Protein AF-A0AAD6G8A9-F1 (afdb_monomer_lite)

Radius of gyration: 21.46 Å; chains: 1; bounding box: 40×27×54 Å

Secondary structure (DSSP, 8-state):
-PPPSS--HHHHGGG--HHHHHHHHHHHHHHHHHHHTS----SSS-B-TTSSB---TTSTTS-----SSHHHHHHHHS-TT--HHHHHHHHHHHT---

Organism: NCBI:txid3151616

pLDDT: mean 83.16, std 9.4, range [52.38, 98.0]

Sequence (98 aa):
MSAVPGRTLESVFHRLSYSEREQLLKDLKSVLSQLRCIPNQTPYVFGNSHGGPLNDHRFLSGLYGPFHLIFDFNAFLIHPYVRNETKDKISAVHSRSY

Structure (mmCIF, N/CA/C/O backbone):
data_AF-A0AAD6G8A9-F1
#
_entry.id   AF-A0AAD6G8A9-F1
#
loop_
_atom_site.group_PDB
_atom_site.id
_atom_site.type_symbol
_atom_site.label_atom_id
_atom_site.label_alt_id
_atom_site.label_comp_id
_atom_site.label_asym_id
_atom_site.label_entity_id
_atom_site.label_seq_id
_atom_site.pdbx_PDB_ins_code
_atom_site.Cartn_x
_atom_site.Cartn_y
_atom_site.Cartn_z
_atom_site.occupancy
_atom_site.B_iso_or_equiv
_atom_site.auth_seq_id
_atom_site.auth_comp_id
_atom_site.auth_asym_id
_atom_site.auth_atom_id
_atom_site.pdbx_PDB_model_num
ATOM 1 N N . MET A 1 1 ? -11.893 -10.288 -14.320 1.00 52.38 1 MET A N 1
ATOM 2 C CA . MET A 1 1 ? -10.650 -9.859 -14.995 1.00 52.38 1 MET A CA 1
ATOM 3 C C . MET A 1 1 ? -10.254 -10.940 -15.981 1.00 52.38 1 MET A C 1
ATOM 5 O O . MET A 1 1 ? -10.067 -12.073 -15.564 1.00 52.38 1 MET A O 1
ATOM 9 N N . SER A 1 2 ? -10.201 -10.624 -17.271 1.00 74.50 2 SER A N 1
ATOM 10 C CA . SER A 1 2 ? -9.623 -11.512 -18.284 1.00 74.50 2 SER A CA 1
ATOM 11 C C . SER A 1 2 ? -8.100 -11.416 -18.231 1.00 74.50 2 SER A C 1
ATOM 13 O O . SER A 1 2 ? -7.562 -10.328 -18.022 1.00 74.50 2 SER A O 1
ATOM 15 N N . ALA A 1 3 ? -7.403 -12.539 -18.405 1.00 75.81 3 ALA A N 1
ATOM 16 C CA . ALA A 1 3 ? -5.948 -12.530 -18.494 1.00 75.81 3 ALA A CA 1
ATOM 17 C C . ALA A 1 3 ? -5.506 -11.667 -19.685 1.00 75.81 3 ALA A C 1
ATOM 19 O O . ALA A 1 3 ? -6.058 -11.784 -20.780 1.00 75.81 3 ALA A O 1
ATOM 20 N N . VAL A 1 4 ? -4.521 -10.796 -19.466 1.00 80.38 4 VAL A N 1
ATOM 21 C CA . VAL A 1 4 ? -3.905 -10.038 -20.557 1.00 80.38 4 VAL A CA 1
ATOM 22 C C . VAL A 1 4 ? -3.093 -11.027 -21.402 1.00 80.38 4 VAL A C 1
ATOM 24 O O . VAL A 1 4 ? -2.266 -11.748 -20.836 1.00 80.38 4 VAL A O 1
ATOM 27 N N . PRO A 1 5 ? -3.320 -11.113 -22.725 1.00 86.25 5 PRO A N 1
ATOM 28 C CA . PRO A 1 5 ? -2.553 -12.009 -23.579 1.00 86.25 5 PRO A CA 1
ATOM 29 C C . PRO A 1 5 ? -1.071 -11.614 -23.566 1.00 86.25 5 PRO A C 1
ATOM 31 O O . PRO A 1 5 ? -0.731 -10.440 -23.689 1.00 86.25 5 PRO A O 1
ATOM 34 N N . GLY A 1 6 ? -0.183 -12.596 -23.416 1.00 87.94 6 GLY A N 1
ATOM 35 C CA . GLY A 1 6 ? 1.260 -12.368 -23.366 1.00 87.94 6 GLY A CA 1
ATOM 36 C C . GLY A 1 6 ? 1.991 -13.375 -22.484 1.00 87.94 6 GLY A C 1
ATOM 37 O O . GLY A 1 6 ? 1.400 -14.319 -21.960 1.00 87.94 6 GLY A O 1
ATOM 38 N N . ARG A 1 7 ? 3.303 -13.175 -22.330 1.00 89.25 7 ARG A N 1
ATOM 39 C CA . ARG A 1 7 ? 4.127 -13.898 -21.352 1.00 89.25 7 ARG A CA 1
ATOM 40 C C . ARG A 1 7 ? 4.395 -12.990 -20.160 1.00 89.25 7 ARG A C 1
ATOM 42 O O . ARG A 1 7 ? 4.599 -11.792 -20.336 1.00 89.25 7 ARG A O 1
ATOM 49 N N . THR A 1 8 ? 4.412 -13.556 -18.957 1.00 90.81 8 THR A N 1
ATOM 50 C CA . THR A 1 8 ? 4.756 -12.798 -17.750 1.00 90.81 8 THR A CA 1
ATOM 51 C C . THR A 1 8 ? 6.183 -12.281 -17.855 1.00 90.81 8 THR A C 1
ATOM 53 O O . THR A 1 8 ? 7.070 -12.999 -18.326 1.00 90.81 8 THR A O 1
ATOM 56 N N . LEU A 1 9 ? 6.414 -11.049 -17.395 1.00 91.12 9 LEU A N 1
ATOM 57 C CA . LEU A 1 9 ? 7.728 -10.410 -17.456 1.00 91.12 9 LEU A CA 1
ATOM 58 C C . LEU A 1 9 ? 8.814 -11.280 -16.808 1.00 91.12 9 LEU A C 1
ATOM 60 O O . LEU A 1 9 ? 9.884 -11.433 -17.383 1.00 91.12 9 LEU A O 1
ATOM 64 N N . GLU A 1 10 ? 8.509 -11.919 -15.677 1.00 92.31 10 GLU A N 1
ATOM 65 C CA . GLU A 1 10 ? 9.392 -12.872 -14.990 1.00 92.31 10 GLU A CA 1
ATOM 66 C C . GLU A 1 10 ? 9.949 -13.952 -15.937 1.00 92.31 10 GLU A C 1
ATOM 68 O O . GLU A 1 10 ? 11.151 -14.215 -15.956 1.00 92.31 10 GLU A O 1
ATOM 73 N N . SER A 1 11 ? 9.098 -14.524 -16.795 1.00 93.88 11 SER A N 1
ATOM 74 C CA . SER A 1 11 ? 9.483 -15.607 -17.708 1.00 93.88 11 SER A CA 1
ATOM 75 C C . SER A 1 11 ? 10.346 -15.158 -18.894 1.00 93.88 11 SER A C 1
ATOM 77 O O . SER A 1 11 ? 10.987 -15.992 -19.535 1.00 93.88 11 SER A O 1
ATOM 79 N N . VAL A 1 12 ? 10.370 -13.859 -19.213 1.00 94.06 12 VAL A N 1
ATOM 80 C CA . VAL A 1 12 ? 11.047 -13.321 -20.407 1.00 94.06 12 VAL A CA 1
ATOM 81 C C . VAL A 1 12 ? 12.100 -12.260 -20.101 1.00 94.06 12 VAL A C 1
ATOM 83 O O . VAL A 1 12 ? 12.853 -11.901 -20.999 1.00 94.06 12 VAL A O 1
ATOM 86 N N . PHE A 1 13 ? 12.226 -11.799 -18.855 1.00 94.19 13 PHE A N 1
ATOM 87 C CA . PHE A 1 13 ? 13.142 -10.717 -18.478 1.00 94.19 13 PHE A CA 1
ATOM 88 C C . PHE A 1 13 ? 14.601 -11.008 -18.862 1.00 94.19 13 PHE A C 1
ATOM 90 O O . PHE A 1 13 ? 15.317 -10.139 -19.363 1.00 94.19 13 PHE A O 1
ATOM 97 N N . HIS A 1 14 ? 15.032 -12.263 -18.701 1.00 94.38 14 HIS A N 1
ATOM 98 C CA . HIS A 1 14 ? 16.375 -12.713 -19.077 1.00 94.38 14 HIS A CA 1
ATOM 99 C C . HIS A 1 14 ? 16.652 -12.630 -20.588 1.00 94.38 14 HIS A C 1
ATOM 101 O O . HIS A 1 14 ? 17.813 -12.613 -20.981 1.00 94.38 14 HIS A O 1
ATOM 107 N N . ARG A 1 15 ? 15.609 -12.566 -21.425 1.00 95.75 15 ARG A N 1
ATOM 108 C CA . ARG A 1 15 ? 15.703 -12.495 -22.893 1.00 95.75 15 ARG A CA 1
ATOM 109 C C . ARG A 1 15 ? 15.733 -11.067 -23.424 1.00 95.75 15 ARG A C 1
ATOM 111 O O . ARG A 1 15 ? 16.053 -10.882 -24.590 1.00 95.75 15 ARG A O 1
ATOM 118 N N . LEU A 1 16 ? 15.383 -10.085 -22.592 1.00 96.00 16 LEU A N 1
ATOM 119 C CA . LEU A 1 16 ? 15.373 -8.681 -22.985 1.00 96.00 16 LEU A CA 1
ATOM 120 C C . LEU A 1 16 ? 16.802 -8.169 -23.143 1.00 96.00 16 LEU A C 1
ATOM 122 O O . LEU A 1 16 ? 17.627 -8.319 -22.232 1.00 96.00 16 LEU A O 1
ATOM 126 N N . SER A 1 17 ? 17.053 -7.509 -24.266 1.00 97.44 17 SER A N 1
ATOM 127 C CA . SER A 1 17 ? 18.244 -6.700 -24.496 1.00 97.44 17 SER A CA 1
ATOM 128 C C . SER A 1 17 ? 18.296 -5.498 -23.545 1.00 97.44 17 SER A C 1
ATOM 130 O O . SER A 1 17 ? 17.313 -5.133 -22.894 1.00 97.44 17 SER A O 1
ATOM 132 N N . TYR A 1 18 ? 19.458 -4.850 -23.457 1.00 97.31 18 TYR A N 1
ATOM 133 C CA . TYR A 1 18 ? 19.623 -3.668 -22.607 1.00 97.31 18 TYR A CA 1
ATOM 134 C C . TYR A 1 18 ? 18.705 -2.509 -23.014 1.00 97.31 18 TYR A C 1
ATOM 136 O O . TYR A 1 18 ? 18.100 -1.893 -22.140 1.00 97.31 18 TYR A O 1
ATOM 144 N N . SER A 1 19 ? 18.535 -2.255 -24.315 1.00 97.94 19 SER A N 1
ATOM 145 C CA . SER A 1 19 ? 17.630 -1.210 -24.810 1.00 97.94 19 SER A CA 1
ATOM 146 C C . SER A 1 19 ? 16.168 -1.507 -24.469 1.00 97.94 19 SER A C 1
ATOM 148 O O . SER A 1 19 ? 15.442 -0.615 -24.034 1.00 97.94 19 SER A O 1
ATOM 150 N N . GLU A 1 20 ? 15.736 -2.765 -24.583 1.00 96.50 20 GLU A N 1
ATOM 151 C CA . GLU A 1 20 ? 14.387 -3.179 -24.178 1.00 96.50 20 GLU A CA 1
ATOM 152 C C . GLU A 1 20 ? 14.174 -3.035 -22.667 1.00 96.50 20 GLU A C 1
ATOM 154 O O . GLU A 1 20 ? 13.106 -2.609 -22.233 1.00 96.50 20 GLU A O 1
ATOM 159 N N . ARG A 1 21 ? 15.190 -3.331 -21.845 1.00 96.81 21 ARG A N 1
ATOM 160 C CA . ARG A 1 21 ? 15.123 -3.112 -20.390 1.00 96.81 21 ARG A CA 1
ATOM 161 C C . ARG A 1 21 ? 15.044 -1.630 -20.031 1.00 96.81 21 ARG A C 1
ATOM 163 O O . ARG A 1 21 ? 14.311 -1.274 -19.109 1.00 96.81 21 ARG A O 1
ATOM 170 N N . GLU A 1 22 ? 15.764 -0.765 -20.742 1.00 97.81 22 GLU A N 1
ATOM 171 C CA . GLU A 1 22 ? 15.634 0.684 -20.563 1.00 97.81 22 GLU A CA 1
ATOM 172 C C . GLU A 1 22 ? 14.231 1.174 -20.921 1.00 97.81 22 GLU A C 1
ATOM 174 O O . GLU A 1 22 ? 13.660 1.976 -20.178 1.00 97.81 22 GLU A O 1
ATOM 179 N N . GLN A 1 23 ? 13.660 0.685 -22.026 1.00 97.50 23 GLN A N 1
ATOM 180 C CA . GLN A 1 23 ? 12.297 1.034 -22.416 1.00 97.50 23 GLN A CA 1
ATOM 181 C C . GLN A 1 23 ? 11.281 0.547 -21.378 1.00 97.50 23 GLN A C 1
ATOM 183 O O . GLN A 1 23 ? 10.481 1.343 -20.896 1.00 97.50 23 GLN A O 1
ATOM 188 N N . LEU A 1 24 ? 11.397 -0.705 -20.929 1.00 95.50 24 LEU A N 1
ATOM 189 C CA . LEU A 1 24 ? 10.584 -1.256 -19.846 1.00 95.50 24 LEU A CA 1
ATOM 190 C C . LEU A 1 24 ? 10.642 -0.383 -18.584 1.00 95.50 24 LEU A C 1
ATOM 192 O O . LEU A 1 24 ? 9.620 -0.122 -17.953 1.00 95.50 24 LEU A O 1
ATOM 196 N N . LEU A 1 25 ? 11.829 0.095 -18.206 1.00 96.12 25 LEU A N 1
ATOM 197 C CA . LEU A 1 25 ? 11.992 0.965 -17.043 1.00 96.12 25 LEU A CA 1
ATOM 198 C C . LEU A 1 25 ? 11.311 2.329 -17.239 1.00 96.12 25 LEU A C 1
ATOM 200 O O . LEU A 1 25 ? 10.732 2.861 -16.288 1.00 96.12 25 LEU A O 1
ATOM 204 N N . LYS A 1 26 ? 11.351 2.899 -18.450 1.00 98.00 26 LYS A N 1
ATOM 205 C CA . LYS A 1 26 ? 10.609 4.126 -18.791 1.00 98.00 26 LYS A CA 1
ATOM 206 C C . LYS A 1 26 ? 9.099 3.898 -18.711 1.00 98.00 26 LYS A C 1
ATOM 208 O O . LYS A 1 26 ? 8.399 4.714 -18.109 1.00 98.00 26 LYS A O 1
ATOM 213 N N . ASP A 1 27 ? 8.617 2.776 -19.231 1.00 96.38 27 ASP A N 1
ATOM 214 C CA . ASP A 1 27 ? 7.196 2.428 -19.230 1.00 96.38 27 ASP A CA 1
ATOM 215 C C . ASP A 1 27 ? 6.681 2.220 -17.799 1.00 96.38 27 ASP A C 1
ATOM 217 O O . ASP A 1 27 ? 5.672 2.808 -17.407 1.00 96.38 27 ASP A O 1
ATOM 221 N N . LEU A 1 28 ? 7.422 1.482 -16.963 1.00 95.25 28 LEU A N 1
ATOM 222 C CA . LEU A 1 28 ? 7.091 1.298 -15.545 1.00 95.25 28 LEU A CA 1
ATOM 223 C C . LEU A 1 28 ? 7.063 2.625 -14.783 1.00 95.25 28 LEU A C 1
ATOM 225 O O . LEU A 1 28 ? 6.155 2.859 -13.985 1.00 95.25 28 LEU A O 1
ATOM 229 N N . LYS A 1 29 ? 8.028 3.518 -15.038 1.00 96.88 29 LYS A N 1
ATOM 230 C CA . LYS A 1 29 ? 8.018 4.870 -14.461 1.00 96.88 29 LYS A CA 1
ATOM 231 C C . LYS A 1 29 ? 6.768 5.645 -14.873 1.00 96.88 29 LYS A C 1
ATOM 233 O O . LYS A 1 29 ? 6.169 6.292 -14.020 1.00 96.88 29 LYS A O 1
ATOM 238 N N . SER A 1 30 ? 6.364 5.566 -16.140 1.00 97.25 30 SER A N 1
ATOM 239 C CA . SER A 1 30 ? 5.148 6.217 -16.640 1.00 97.25 30 SER A CA 1
ATOM 240 C C . SER A 1 30 ? 3.896 5.701 -15.926 1.00 97.25 30 SER A C 1
ATOM 242 O O . SER A 1 30 ? 3.122 6.495 -15.393 1.00 97.25 30 SER A O 1
ATOM 244 N N . VAL A 1 31 ? 3.743 4.377 -15.820 1.00 93.25 31 VAL A N 1
ATOM 245 C CA . VAL A 1 31 ? 2.615 3.749 -15.113 1.00 93.25 31 VAL A CA 1
ATOM 246 C C . VAL A 1 31 ? 2.582 4.165 -13.642 1.00 93.25 31 VAL A C 1
ATOM 248 O O . VAL A 1 31 ? 1.535 4.565 -13.140 1.00 93.25 31 VAL A O 1
ATOM 251 N N . LEU A 1 32 ? 3.721 4.135 -12.945 1.00 91.56 32 LEU A N 1
ATOM 252 C CA . LEU A 1 32 ? 3.795 4.563 -11.546 1.00 91.56 32 LEU A CA 1
ATOM 253 C C . LEU A 1 32 ? 3.439 6.042 -11.370 1.00 91.56 32 LEU A C 1
ATOM 255 O O . LEU A 1 32 ? 2.765 6.391 -10.403 1.00 91.56 32 LEU A O 1
ATOM 259 N N . SER A 1 33 ? 3.865 6.909 -12.291 1.00 94.38 33 SER A N 1
ATOM 260 C CA . SER A 1 33 ? 3.480 8.322 -12.279 1.00 94.38 33 SER A CA 1
ATOM 261 C C . SER A 1 33 ? 1.970 8.492 -12.436 1.00 94.38 33 SER A C 1
ATOM 263 O O . SER A 1 33 ? 1.376 9.243 -11.670 1.00 94.38 33 SER 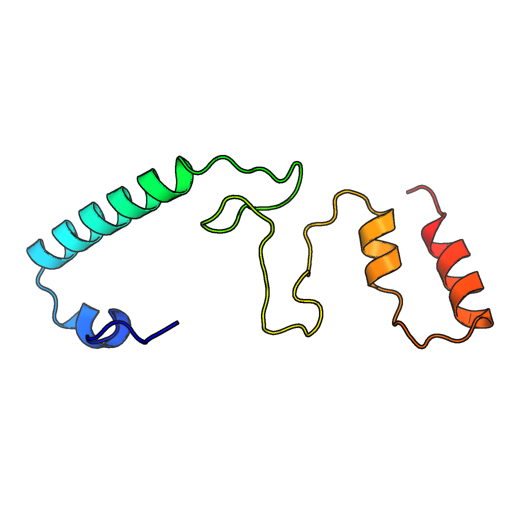A O 1
ATOM 265 N N . GLN A 1 34 ? 1.334 7.748 -13.349 1.00 92.00 34 GLN A N 1
ATOM 266 C CA . GLN A 1 34 ? -0.124 7.767 -13.516 1.00 92.00 34 GLN A CA 1
ATOM 267 C C . GLN A 1 34 ? -0.850 7.275 -12.257 1.00 92.00 34 GLN A C 1
ATOM 269 O O . GLN A 1 34 ? -1.790 7.922 -11.802 1.00 92.00 34 GLN A O 1
ATOM 274 N N . LEU A 1 35 ? -0.385 6.177 -11.649 1.00 87.38 35 LEU A N 1
ATOM 275 C CA . LEU A 1 35 ? -0.971 5.643 -10.415 1.00 87.38 35 LEU A CA 1
ATOM 276 C C . LEU A 1 35 ? -0.883 6.639 -9.252 1.00 87.38 35 LEU A C 1
ATOM 278 O O . LEU A 1 35 ? -1.821 6.754 -8.471 1.00 87.38 35 LEU A O 1
ATOM 282 N N . ARG A 1 36 ? 0.216 7.394 -9.147 1.00 86.75 36 ARG A N 1
ATOM 283 C CA . ARG A 1 36 ? 0.390 8.427 -8.112 1.00 86.75 36 ARG A CA 1
ATOM 284 C C . ARG A 1 36 ? -0.519 9.642 -8.299 1.00 86.75 36 ARG A C 1
ATOM 286 O O . ARG A 1 36 ? -0.743 10.362 -7.333 1.00 86.75 36 ARG A O 1
ATOM 293 N N . CYS A 1 37 ? -1.029 9.879 -9.506 1.00 90.56 37 CYS A N 1
ATOM 294 C CA . CYS A 1 37 ? -1.999 10.942 -9.763 1.00 90.56 37 CYS A CA 1
ATOM 295 C C . CYS A 1 37 ? -3.417 10.582 -9.301 1.00 90.56 37 CYS A C 1
ATOM 297 O O . CYS A 1 37 ? -4.274 11.463 -9.263 1.00 90.56 37 CYS A O 1
ATOM 299 N N . ILE A 1 38 ? -3.686 9.316 -8.969 1.00 88.31 38 ILE A N 1
ATOM 300 C CA . ILE A 1 38 ? -5.000 8.892 -8.490 1.00 88.31 38 ILE A CA 1
ATOM 301 C C . ILE A 1 38 ? -5.201 9.471 -7.084 1.00 88.31 38 ILE A C 1
ATOM 303 O O . ILE A 1 38 ? -4.423 9.150 -6.180 1.00 88.31 38 ILE A O 1
ATOM 307 N N . PRO A 1 39 ? -6.221 10.321 -6.870 1.00 85.25 39 PRO A N 1
ATOM 308 C CA . PRO A 1 39 ? -6.475 10.883 -5.557 1.00 85.25 39 PRO A CA 1
ATOM 309 C C . PRO A 1 39 ? -6.867 9.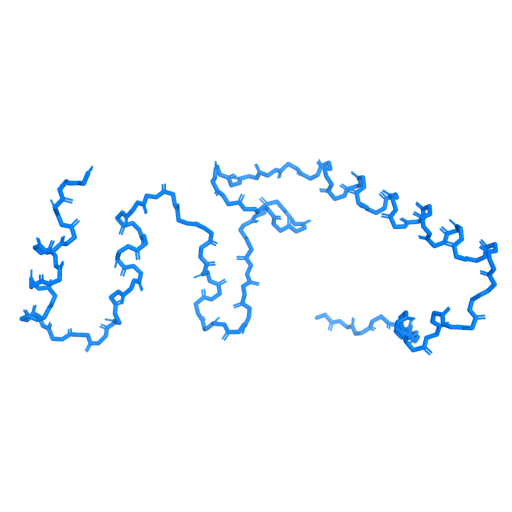762 -4.599 1.00 85.25 39 PRO A C 1
ATOM 311 O O . PRO A 1 39 ? -7.788 8.986 -4.863 1.00 85.25 39 PRO A O 1
ATOM 314 N N . ASN A 1 40 ? -6.168 9.688 -3.472 1.00 83.19 40 ASN A N 1
ATOM 315 C CA . ASN A 1 40 ? -6.548 8.779 -2.409 1.00 83.19 40 ASN A CA 1
ATOM 316 C C . ASN A 1 40 ? -7.785 9.342 -1.702 1.00 83.19 40 ASN A C 1
ATOM 318 O O . ASN A 1 40 ? -7.702 10.361 -1.020 1.00 83.19 40 ASN A O 1
ATOM 322 N N . GLN A 1 41 ? -8.933 8.690 -1.884 1.00 81.38 41 GLN A N 1
ATOM 323 C CA . GLN A 1 41 ? -10.188 9.080 -1.235 1.00 81.38 41 GLN A CA 1
ATOM 324 C C . GLN A 1 41 ? -10.289 8.535 0.190 1.00 81.38 41 GLN A C 1
ATOM 326 O O . GLN A 1 41 ? -11.249 8.819 0.904 1.00 81.38 41 GLN A O 1
ATOM 331 N N . THR A 1 42 ? -9.308 7.741 0.613 1.00 74.00 42 THR A N 1
ATOM 332 C CA . THR A 1 42 ? -9.267 7.192 1.957 1.00 74.00 42 THR A CA 1
ATOM 333 C C . THR A 1 42 ? -8.356 8.036 2.858 1.00 74.00 42 THR A C 1
ATOM 335 O O . THR A 1 42 ? -7.226 8.341 2.477 1.00 74.00 42 THR A O 1
ATOM 338 N N . PRO A 1 43 ? -8.817 8.437 4.057 1.00 76.88 43 PRO A N 1
ATOM 339 C CA . PRO A 1 43 ? -8.065 9.367 4.902 1.00 76.88 43 PRO A CA 1
ATOM 340 C C . PRO A 1 43 ? -6.858 8.738 5.613 1.00 76.88 43 PRO A C 1
ATOM 342 O O . PRO A 1 43 ? -5.992 9.463 6.092 1.00 76.88 43 PRO A O 1
ATOM 345 N N . TYR A 1 44 ? -6.795 7.406 5.708 1.00 77.94 44 TYR A N 1
ATOM 346 C CA . TYR A 1 44 ? -5.773 6.696 6.490 1.00 77.94 44 TYR A CA 1
ATOM 347 C C . TYR A 1 44 ? -5.302 5.369 5.879 1.00 77.94 44 TYR A C 1
ATOM 349 O O . TYR A 1 44 ? -4.437 4.720 6.466 1.00 77.94 44 TYR A O 1
ATOM 357 N N . VAL A 1 45 ? -5.844 4.943 4.728 1.00 77.00 45 VAL A N 1
ATOM 358 C CA . VAL A 1 45 ? -5.385 3.725 4.040 1.00 77.00 45 VAL A CA 1
ATOM 359 C C . VAL A 1 45 ? -4.706 4.046 2.721 1.00 77.00 45 VAL A C 1
ATOM 361 O O . VAL A 1 45 ? -4.756 5.169 2.230 1.00 77.00 45 VAL A O 1
ATOM 364 N N . PHE A 1 46 ? -4.013 3.064 2.152 1.00 75.19 46 PHE A N 1
ATOM 365 C CA . PHE A 1 46 ? -3.531 3.184 0.783 1.00 75.19 46 PHE A CA 1
ATOM 366 C C . PHE A 1 46 ? -4.704 3.023 -0.186 1.00 75.19 46 PHE A C 1
ATOM 368 O O . PHE A 1 46 ? -5.507 2.097 -0.054 1.00 75.19 46 PHE A O 1
ATOM 375 N N . GLY A 1 47 ? -4.782 3.928 -1.161 1.00 78.69 47 GLY A N 1
ATOM 376 C CA . GLY A 1 47 ? -5.743 3.845 -2.250 1.00 78.69 47 GLY A CA 1
ATOM 377 C C . GLY A 1 47 ? -5.395 2.710 -3.216 1.00 78.69 47 GLY A C 1
ATOM 378 O O . GLY A 1 47 ? -4.239 2.535 -3.604 1.00 78.69 47 GLY A O 1
ATOM 379 N N . ASN A 1 48 ? -6.396 1.946 -3.633 1.00 82.44 48 ASN A N 1
ATOM 380 C CA . ASN A 1 48 ? -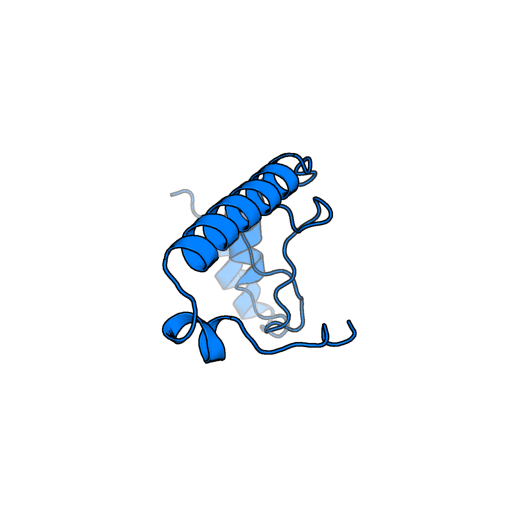6.323 1.056 -4.780 1.00 82.44 48 ASN A CA 1
ATOM 381 C C . ASN A 1 48 ? -6.264 1.875 -6.089 1.00 82.44 48 ASN A C 1
ATOM 383 O O . ASN A 1 48 ? -6.322 3.105 -6.080 1.00 82.44 48 ASN A O 1
ATOM 387 N N . SER A 1 49 ? -6.194 1.209 -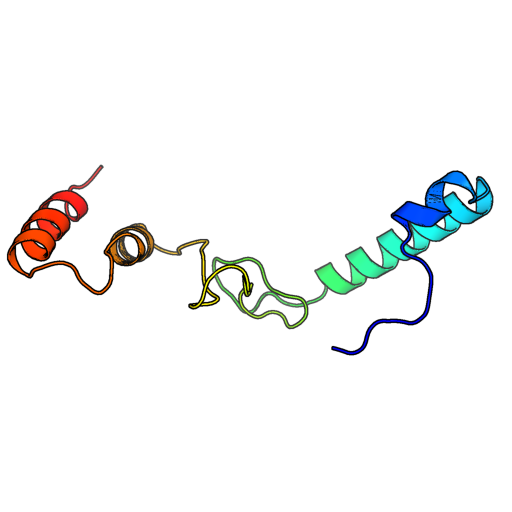7.242 1.00 81.44 49 SER A N 1
ATOM 388 C CA . SER A 1 49 ? -6.151 1.872 -8.558 1.00 81.44 49 SER A CA 1
ATOM 389 C C . SER A 1 49 ? -7.426 2.647 -8.943 1.00 81.44 49 SER A C 1
ATOM 391 O O . SER A 1 49 ? -7.466 3.257 -10.006 1.00 81.44 49 SER A O 1
ATOM 393 N N . HIS A 1 50 ? -8.460 2.640 -8.101 1.00 82.44 50 HIS A N 1
ATOM 394 C CA . HIS A 1 50 ? -9.660 3.472 -8.216 1.00 82.44 50 HIS A CA 1
ATOM 395 C C . HIS A 1 50 ? -9.729 4.553 -7.118 1.00 82.44 50 HIS A C 1
ATOM 397 O O . HIS A 1 50 ? -10.720 5.271 -7.034 1.00 82.44 50 HIS A O 1
ATOM 403 N N . GLY A 1 51 ? -8.709 4.664 -6.258 1.00 78.56 51 GLY A N 1
ATOM 404 C CA . GLY A 1 51 ? -8.654 5.614 -5.142 1.00 78.56 51 GLY A CA 1
ATOM 405 C C . GLY A 1 51 ? -9.388 5.173 -3.868 1.00 78.56 51 GLY A C 1
ATOM 406 O O . GLY A 1 51 ? -9.366 5.910 -2.884 1.00 78.56 51 GLY A O 1
ATOM 407 N N . GLY A 1 52 ? -10.015 3.989 -3.862 1.00 81.00 52 GLY A N 1
ATOM 408 C CA . GLY A 1 52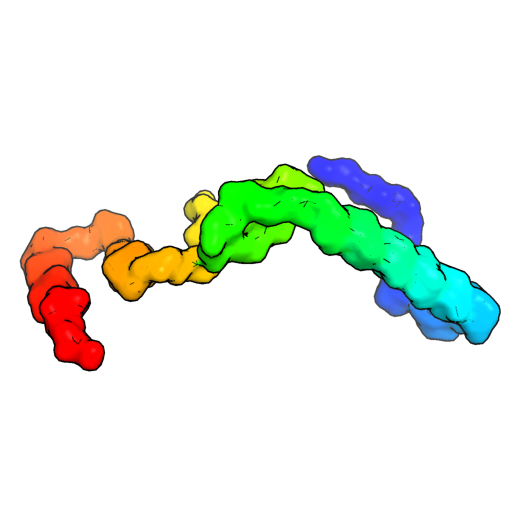 ? -10.713 3.408 -2.703 1.00 81.00 52 GLY A CA 1
ATOM 409 C C . GLY A 1 52 ? -9.817 2.494 -1.852 1.00 81.00 52 GLY A C 1
ATOM 410 O O . GLY A 1 52 ? -8.645 2.342 -2.167 1.00 81.00 52 GLY A O 1
ATOM 411 N N . PRO A 1 53 ? -10.323 1.840 -0.795 1.00 78.94 53 PRO A N 1
ATOM 412 C CA . PRO A 1 53 ? -9.501 0.976 0.057 1.00 78.94 53 PRO A CA 1
ATOM 413 C C . PRO A 1 53 ? -8.934 -0.240 -0.697 1.00 78.94 53 PRO A C 1
ATOM 415 O O . PRO A 1 53 ? -9.549 -0.758 -1.637 1.00 78.94 53 PRO A O 1
ATOM 418 N N . LEU A 1 54 ? -7.756 -0.714 -0.278 1.00 78.12 54 LEU A N 1
ATOM 419 C CA . LEU A 1 54 ? -7.196 -1.980 -0.759 1.00 78.12 54 LEU A CA 1
ATOM 420 C C . LEU A 1 54 ? -8.120 -3.151 -0.396 1.00 78.12 54 LEU A C 1
ATOM 422 O O . LEU A 1 54 ? -8.667 -3.200 0.703 1.00 78.12 54 LEU A O 1
ATOM 426 N N . ASN A 1 55 ? -8.266 -4.091 -1.331 1.00 76.44 55 ASN A N 1
ATOM 427 C CA . ASN A 1 55 ? -9.016 -5.324 -1.131 1.00 76.44 55 ASN A CA 1
ATOM 428 C C . ASN A 1 55 ? -8.051 -6.515 -1.185 1.00 76.44 55 ASN A C 1
ATOM 430 O O . ASN A 1 55 ? -7.433 -6.760 -2.223 1.00 76.44 55 ASN A O 1
ATOM 434 N N . ASP A 1 56 ? -7.905 -7.233 -0.076 1.00 74.94 56 ASP A N 1
ATOM 435 C CA . ASP A 1 56 ? -7.099 -8.446 -0.001 1.00 74.94 56 ASP A CA 1
ATOM 436 C C . ASP A 1 56 ? -7.988 -9.684 -0.128 1.00 74.94 56 ASP A C 1
ATOM 438 O O . ASP A 1 56 ? -8.606 -10.148 0.830 1.00 74.94 56 ASP A O 1
ATOM 442 N N . HIS A 1 57 ? -8.004 -10.254 -1.331 1.00 77.06 57 HIS A N 1
ATOM 443 C CA . HIS A 1 57 ? -8.793 -11.440 -1.657 1.00 77.06 57 HIS A CA 1
ATOM 444 C C . HIS A 1 57 ? -8.376 -12.711 -0.904 1.00 77.06 57 HIS A C 1
ATOM 446 O O . HIS A 1 57 ? -9.089 -13.712 -0.977 1.00 77.06 57 HIS A O 1
ATOM 452 N N . ARG A 1 58 ? -7.246 -12.707 -0.185 1.00 76.06 58 ARG A N 1
ATOM 453 C CA . ARG A 1 58 ? -6.869 -13.823 0.697 1.00 76.06 58 ARG A CA 1
ATOM 454 C C . ARG A 1 58 ? -7.775 -13.905 1.926 1.00 76.06 58 ARG A C 1
ATOM 456 O O . ARG A 1 58 ? -7.830 -14.954 2.562 1.00 76.06 58 ARG A O 1
ATOM 463 N N . PHE A 1 59 ? -8.490 -12.827 2.247 1.00 69.94 59 PHE A N 1
ATOM 464 C CA . PHE A 1 59 ? -9.409 -12.752 3.372 1.00 69.94 59 PHE A CA 1
ATOM 465 C C . PHE A 1 59 ? -10.850 -12.590 2.883 1.00 69.94 59 PHE A C 1
ATOM 467 O O . PHE A 1 59 ? -11.145 -11.764 2.024 1.00 69.94 59 PHE A O 1
ATOM 474 N N . LEU A 1 60 ? -11.773 -13.355 3.472 1.00 67.12 60 LEU A N 1
ATOM 475 C CA . LEU A 1 60 ? -13.201 -13.337 3.119 1.00 67.12 60 LEU A CA 1
ATOM 476 C C . LEU A 1 60 ? -13.857 -11.956 3.291 1.00 67.12 60 LEU A C 1
ATOM 478 O O . LEU A 1 60 ? -14.789 -11.634 2.562 1.00 67.12 60 LEU A O 1
ATOM 482 N N . SER A 1 61 ? -13.375 -11.139 4.232 1.00 68.31 61 SER A N 1
ATOM 483 C CA . SER A 1 61 ? -13.866 -9.773 4.455 1.00 68.31 61 SER A CA 1
ATOM 484 C C . SER A 1 61 ? -13.289 -8.747 3.476 1.00 68.31 61 SER A C 1
ATOM 486 O O . SER A 1 61 ? -13.802 -7.632 3.410 1.00 68.31 61 SER A O 1
ATOM 488 N N . GLY A 1 62 ? -12.206 -9.076 2.761 1.00 65.12 62 GLY A N 1
ATOM 489 C CA . GLY A 1 62 ? -11.511 -8.189 1.824 1.00 65.12 62 GLY A CA 1
ATOM 490 C C . GLY A 1 62 ? -10.774 -6.994 2.448 1.00 65.12 62 GLY A C 1
ATOM 491 O O . GLY A 1 62 ? -9.852 -6.454 1.849 1.00 65.12 62 GLY A O 1
ATOM 492 N N . LEU A 1 63 ? -11.130 -6.589 3.666 1.00 66.06 63 LEU A N 1
ATOM 493 C CA . LEU A 1 63 ? -10.566 -5.441 4.372 1.00 66.06 63 LEU A CA 1
ATOM 494 C C . LEU A 1 63 ? -9.658 -5.926 5.506 1.00 66.06 63 LEU A C 1
ATOM 496 O O . LEU A 1 63 ? -10.136 -6.435 6.520 1.00 66.06 63 LEU A O 1
ATOM 500 N N . TYR A 1 64 ? -8.347 -5.769 5.323 1.00 69.88 64 TYR A N 1
ATOM 501 C CA . TYR A 1 64 ? -7.318 -6.063 6.324 1.00 69.88 64 TYR A CA 1
ATOM 502 C C . TYR A 1 64 ? -6.361 -4.863 6.412 1.00 69.88 64 TYR A C 1
ATOM 504 O O . TYR A 1 64 ? -5.365 -4.793 5.698 1.00 69.88 64 TYR A O 1
ATOM 512 N N . GLY A 1 65 ? -6.686 -3.913 7.297 1.00 68.62 65 GLY A N 1
ATOM 513 C CA . GLY A 1 65 ? -5.866 -2.737 7.613 1.00 68.62 65 GLY A CA 1
ATOM 514 C C . GLY A 1 65 ? -5.555 -1.786 6.436 1.00 68.62 65 GLY A C 1
ATOM 515 O O . GLY A 1 65 ? -6.020 -1.989 5.314 1.00 68.62 65 GLY A O 1
ATOM 516 N N . PRO A 1 66 ? -4.742 -0.737 6.673 1.00 71.62 66 PRO A N 1
ATOM 517 C CA . PRO A 1 66 ? -4.376 -0.188 7.982 1.00 71.62 66 PRO A CA 1
ATOM 518 C C . PRO A 1 66 ? -5.599 0.386 8.719 1.00 71.62 66 PRO A C 1
ATOM 520 O O . PRO A 1 66 ? -6.574 0.803 8.104 1.00 71.62 66 PRO A O 1
ATOM 523 N N . PHE A 1 67 ? -5.567 0.356 10.049 1.00 79.69 67 PHE A N 1
ATOM 524 C CA . PHE A 1 67 ? -6.668 0.823 10.894 1.00 79.69 67 PHE A CA 1
ATOM 525 C C . PHE A 1 67 ? -6.456 2.287 11.267 1.00 79.69 67 PHE A C 1
ATOM 527 O O . PHE A 1 67 ? -5.331 2.680 11.575 1.00 79.69 67 PHE A O 1
ATOM 534 N N . HIS A 1 68 ? -7.522 3.088 11.245 1.00 83.56 68 HIS A N 1
ATOM 535 C CA . HIS A 1 68 ? -7.431 4.494 11.633 1.00 83.56 68 HIS A CA 1
ATOM 536 C C . HIS A 1 68 ? -7.162 4.639 13.128 1.00 83.56 68 HIS A C 1
ATOM 538 O O . HIS A 1 68 ? -6.326 5.441 13.541 1.00 83.56 68 HIS A O 1
ATOM 544 N N . LEU A 1 69 ? -7.874 3.843 13.927 1.00 84.88 69 LEU A N 1
ATOM 545 C CA . LEU A 1 69 ? -7.806 3.866 15.376 1.00 84.88 69 LEU A CA 1
ATOM 546 C C . LEU A 1 69 ? -7.356 2.511 15.917 1.00 84.88 69 LEU A C 1
ATOM 548 O O . LEU A 1 69 ? -7.669 1.450 15.373 1.00 84.88 69 LEU A O 1
ATOM 552 N N . ILE A 1 70 ? -6.691 2.551 17.072 1.00 83.19 70 ILE A N 1
ATOM 553 C CA . ILE A 1 70 ? -6.360 1.354 17.861 1.00 83.19 70 ILE A CA 1
ATOM 554 C C . ILE A 1 70 ? -7.633 0.569 18.205 1.00 83.19 70 ILE A C 1
ATOM 556 O O . ILE A 1 70 ? -7.614 -0.658 18.233 1.00 83.19 70 ILE A O 1
ATOM 560 N N . PHE A 1 71 ? -8.752 1.268 18.418 1.00 82.81 71 PHE A N 1
ATOM 561 C CA . PHE A 1 71 ? -10.051 0.640 18.636 1.00 82.81 71 PHE A CA 1
ATOM 562 C C . PHE A 1 71 ? -10.470 -0.249 17.459 1.00 82.81 71 PHE A C 1
ATOM 564 O O . PHE A 1 71 ? -10.851 -1.393 17.688 1.00 82.81 71 PHE A O 1
ATOM 571 N N . ASP A 1 72 ? -10.345 0.235 16.220 1.00 81.06 72 ASP A N 1
ATOM 572 C CA . ASP A 1 72 ? -10.735 -0.521 15.023 1.00 81.06 72 ASP A CA 1
ATOM 573 C C . ASP A 1 72 ? -9.862 -1.768 14.854 1.00 81.06 72 ASP A C 1
ATOM 575 O O . ASP A 1 72 ? -10.364 -2.847 14.543 1.00 81.06 72 ASP A O 1
ATOM 579 N N . PHE A 1 73 ? -8.559 -1.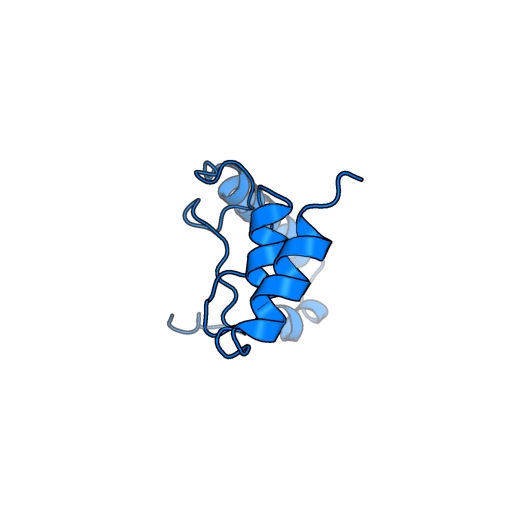641 15.130 1.00 83.81 73 PHE A N 1
ATOM 580 C CA . PHE A 1 73 ? -7.635 -2.775 15.153 1.00 83.81 73 PHE A CA 1
ATOM 581 C C . PHE A 1 73 ? -8.014 -3.800 16.230 1.00 83.81 73 PHE A C 1
ATOM 583 O O . PHE A 1 73 ? -8.084 -4.996 15.960 1.00 83.81 73 PHE A O 1
ATOM 590 N N . ASN A 1 74 ? -8.296 -3.343 17.448 1.00 84.38 74 ASN A N 1
ATOM 591 C CA . ASN A 1 74 ? -8.668 -4.222 18.551 1.00 84.38 74 ASN A CA 1
ATOM 592 C C . ASN A 1 74 ? -9.998 -4.933 18.282 1.00 84.38 74 ASN A C 1
ATOM 594 O O . ASN A 1 74 ? -10.085 -6.143 18.464 1.00 84.38 74 ASN A O 1
ATOM 598 N N . ALA A 1 75 ? -11.012 -4.214 17.791 1.00 81.12 75 ALA A N 1
ATOM 599 C CA . ALA A 1 75 ? -12.299 -4.785 17.403 1.00 81.12 75 ALA A CA 1
ATOM 600 C C . ALA A 1 75 ? -12.139 -5.843 16.305 1.00 81.12 75 ALA A C 1
ATOM 602 O O . ALA A 1 75 ? -12.784 -6.887 16.344 1.00 81.12 75 ALA A O 1
ATOM 603 N N . PHE A 1 76 ? -11.234 -5.599 15.361 1.00 79.81 76 PHE A N 1
ATOM 604 C CA . PHE A 1 76 ? -10.921 -6.529 14.291 1.00 79.81 76 PHE A CA 1
ATOM 605 C C . PHE A 1 76 ? -10.267 -7.839 14.761 1.00 79.81 76 PHE A C 1
ATOM 607 O O . PHE A 1 76 ? -10.520 -8.892 14.178 1.00 79.81 76 PHE A O 1
ATOM 614 N N . LEU A 1 77 ? -9.458 -7.811 15.826 1.00 81.06 77 LEU A N 1
ATOM 615 C CA . LEU A 1 77 ? -8.873 -9.025 16.413 1.00 81.06 77 LEU A CA 1
ATOM 616 C C . LEU A 1 77 ? -9.918 -9.924 17.094 1.00 81.06 77 LEU A C 1
ATOM 618 O O . LEU A 1 77 ? -9.654 -11.103 17.348 1.00 81.06 77 LEU A O 1
ATOM 622 N N . ILE A 1 78 ? -11.101 -9.391 17.401 1.00 82.00 78 ILE A N 1
ATOM 623 C CA . ILE A 1 78 ? -12.172 -10.144 18.046 1.00 82.00 78 ILE A CA 1
ATOM 624 C C . ILE A 1 78 ? -12.858 -11.016 16.997 1.00 82.00 78 ILE A C 1
ATOM 626 O O . ILE A 1 78 ? -13.578 -10.540 16.123 1.00 82.00 78 ILE A O 1
ATOM 630 N N . HIS A 1 79 ? -12.671 -12.330 17.114 1.00 76.88 79 HIS A N 1
ATOM 631 C CA . HIS A 1 79 ? -13.334 -13.287 16.237 1.00 76.88 79 HIS A CA 1
ATOM 632 C C . HIS A 1 79 ? -14.873 -13.144 16.321 1.00 76.88 79 HIS A C 1
ATOM 634 O O . HIS A 1 79 ? -15.408 -12.969 17.416 1.00 76.88 79 HIS A O 1
ATOM 640 N N . PRO A 1 80 ? -15.638 -13.291 15.223 1.00 73.88 80 PRO A N 1
ATOM 641 C CA . PRO A 1 80 ? -17.093 -13.086 15.251 1.00 73.88 80 PRO A CA 1
ATOM 642 C C . PRO A 1 80 ? -17.831 -13.988 16.256 1.00 73.88 80 PRO A C 1
ATOM 644 O O . PRO A 1 80 ? -18.879 -13.624 16.787 1.00 73.88 80 PRO A O 1
ATOM 647 N N . TYR A 1 81 ? -17.253 -15.157 16.543 1.00 78.19 81 TYR A N 1
ATOM 648 C CA . TYR A 1 81 ? -17.864 -16.226 17.336 1.00 78.19 81 TYR A CA 1
ATOM 649 C C . TYR A 1 81 ? -17.287 -16.371 18.755 1.00 78.19 81 TYR A C 1
ATOM 651 O O . TYR A 1 81 ? -17.239 -17.482 19.284 1.00 78.19 81 TYR A O 1
ATOM 659 N N . VAL A 1 82 ? -16.822 -15.291 19.394 1.00 81.00 82 VAL A N 1
ATOM 660 C CA . VAL A 1 82 ? -16.435 -15.369 20.819 1.00 81.00 82 VAL A CA 1
ATOM 661 C C . VAL A 1 82 ? -17.663 -15.318 21.729 1.00 81.00 82 VAL A C 1
ATOM 663 O O . VAL A 1 82 ? -18.599 -14.553 21.486 1.00 81.00 82 VAL A O 1
ATOM 666 N N . ARG A 1 83 ? -17.638 -16.106 22.812 1.00 81.06 83 ARG A N 1
ATOM 667 C CA . ARG A 1 83 ? -18.654 -16.070 23.876 1.00 81.06 83 ARG A CA 1
ATOM 668 C C . ARG A 1 83 ? -18.669 -14.696 24.557 1.00 81.06 83 ARG A C 1
ATOM 670 O O . ARG A 1 83 ? -17.624 -14.057 24.674 1.00 81.06 83 ARG A O 1
ATOM 677 N N . ASN A 1 84 ? -19.834 -14.272 25.051 1.00 81.00 84 ASN A N 1
ATOM 678 C CA . ASN A 1 84 ? -20.012 -12.956 25.686 1.00 81.00 84 ASN A CA 1
ATOM 679 C C . ASN A 1 84 ? -19.039 -12.730 26.855 1.00 81.00 84 ASN A C 1
ATOM 681 O O . ASN A 1 84 ? -18.375 -11.703 26.904 1.00 81.00 84 ASN A O 1
ATOM 685 N N . GLU A 1 85 ? -18.832 -13.745 27.696 1.00 82.06 85 GLU A N 1
ATOM 686 C CA . GLU A 1 85 ? -17.862 -13.716 28.804 1.00 82.06 85 GLU A CA 1
ATOM 687 C C . GLU A 1 85 ? -16.438 -13.353 28.353 1.00 82.06 85 GLU A C 1
ATOM 689 O O . GLU A 1 85 ? -15.674 -12.704 29.068 1.00 82.06 85 GLU A O 1
ATOM 694 N N . THR A 1 86 ? -16.048 -13.813 27.163 1.00 82.44 86 THR A N 1
ATOM 695 C CA . THR A 1 86 ? -14.734 -13.529 26.590 1.00 82.44 86 THR A CA 1
ATOM 696 C C . THR A 1 86 ? -14.699 -12.132 25.975 1.00 82.44 86 THR A C 1
ATOM 698 O O . THR A 1 86 ? -13.683 -11.455 26.107 1.00 82.44 86 THR A O 1
ATOM 701 N N . LYS A 1 87 ? -15.800 -11.665 25.367 1.00 80.12 87 LYS A N 1
ATOM 702 C CA . LYS A 1 87 ? -15.915 -10.289 24.854 1.00 80.12 87 LYS A CA 1
ATOM 703 C C . LYS A 1 87 ? -15.729 -9.256 25.965 1.00 80.12 87 LYS A C 1
ATOM 705 O O . LYS A 1 87 ? -14.957 -8.320 25.776 1.00 80.12 87 LYS A O 1
ATOM 710 N N . ASP A 1 88 ? -16.341 -9.468 27.128 1.00 81.31 88 ASP A N 1
ATOM 711 C CA . ASP A 1 88 ? -16.243 -8.539 28.263 1.00 81.31 88 ASP A CA 1
ATOM 712 C C . ASP A 1 88 ? -14.801 -8.426 28.781 1.00 81.31 88 ASP A C 1
ATOM 714 O O . ASP A 1 88 ? -14.278 -7.330 28.999 1.00 81.31 88 ASP A O 1
ATOM 718 N N . LYS A 1 89 ? -14.108 -9.568 28.901 1.00 83.56 89 LYS A N 1
ATOM 719 C CA . LYS A 1 89 ? -12.691 -9.612 29.296 1.00 83.56 89 LYS A CA 1
ATOM 720 C C . LYS A 1 89 ? -11.784 -8.929 28.273 1.00 83.56 89 LYS A C 1
ATOM 722 O O . LYS A 1 89 ? -10.868 -8.211 28.664 1.00 83.56 89 LYS A O 1
ATOM 727 N N . ILE A 1 90 ? -12.036 -9.140 26.982 1.00 82.44 90 ILE A N 1
ATOM 728 C CA . ILE A 1 90 ? -11.275 -8.511 25.898 1.00 82.44 90 ILE A CA 1
ATOM 729 C C . ILE A 1 90 ? -11.481 -6.987 25.907 1.00 82.44 90 ILE A C 1
ATOM 731 O O . ILE A 1 90 ? -10.509 -6.234 25.843 1.00 82.44 90 ILE A O 1
ATOM 735 N N . SER A 1 91 ? -12.724 -6.526 26.077 1.00 78.44 91 SER A N 1
ATOM 736 C CA . SER A 1 91 ? -13.052 -5.099 26.163 1.00 78.44 91 SER A CA 1
ATOM 737 C C . SER A 1 91 ? -12.292 -4.400 27.295 1.00 78.44 91 SER A C 1
ATOM 739 O O . SER A 1 91 ? -11.763 -3.310 27.091 1.00 78.44 91 SER A O 1
ATOM 741 N N . ALA A 1 92 ? -12.181 -5.038 28.465 1.00 79.50 92 ALA A N 1
ATOM 742 C CA . ALA A 1 92 ? -11.456 -4.487 29.613 1.00 79.50 92 ALA A CA 1
ATOM 743 C C . ALA A 1 92 ? -9.933 -4.381 29.394 1.00 79.50 92 ALA A C 1
ATOM 745 O O . ALA A 1 92 ? -9.270 -3.527 29.984 1.00 79.50 92 ALA A O 1
ATOM 746 N N . VAL A 1 93 ? -9.351 -5.255 28.565 1.00 81.12 93 VAL A N 1
ATOM 747 C CA . VAL A 1 93 ? -7.926 -5.176 28.201 1.00 81.12 93 VAL A CA 1
ATOM 748 C C . VAL A 1 93 ? -7.697 -4.059 27.183 1.00 81.12 93 VAL A C 1
ATOM 750 O O . VAL A 1 93 ? -6.745 -3.295 27.326 1.00 81.12 93 VAL A O 1
ATOM 753 N N . HIS A 1 94 ? -8.583 -3.924 26.195 1.00 79.38 94 HIS A N 1
ATOM 754 C CA . HIS A 1 94 ? -8.462 -2.921 25.133 1.00 79.38 94 HIS A CA 1
ATOM 755 C C . HIS A 1 94 ? -8.805 -1.487 25.559 1.00 79.38 94 HIS A C 1
ATOM 757 O O . HIS A 1 94 ? -8.463 -0.556 24.835 1.00 79.38 94 HIS A O 1
ATOM 763 N N . SER A 1 95 ? -9.436 -1.287 26.720 1.00 76.12 95 SER A N 1
ATOM 764 C CA . SER A 1 95 ? -9.722 0.040 27.285 1.00 76.12 95 SER A CA 1
ATOM 765 C C . SER A 1 95 ? -8.563 0.643 28.091 1.00 76.12 95 SER A C 1
ATOM 767 O O . SER A 1 95 ? -8.720 1.714 28.675 1.00 76.12 95 SER A O 1
ATOM 769 N N . ARG A 1 96 ? -7.418 -0.044 28.195 1.00 77.69 96 ARG A N 1
ATOM 770 C CA . ARG A 1 96 ? -6.243 0.468 28.912 1.00 77.69 96 ARG A CA 1
ATOM 771 C C . ARG A 1 96 ? -5.572 1.573 28.097 1.00 77.69 96 ARG A C 1
ATOM 773 O O . ARG A 1 96 ? -5.217 1.349 26.943 1.00 77.69 96 ARG A O 1
ATOM 780 N N . SER A 1 97 ? -5.369 2.739 28.708 1.00 72.31 97 SER A N 1
ATOM 781 C CA . SER A 1 97 ? -4.504 3.776 28.140 1.00 72.31 97 SER A CA 1
ATOM 782 C C . SER A 1 97 ? -3.047 3.321 28.222 1.00 72.31 97 SER A C 1
ATOM 784 O O . SER A 1 97 ? -2.602 2.901 29.292 1.00 72.31 97 SER A O 1
ATOM 786 N N . TYR A 1 98 ? -2.339 3.393 27.097 1.00 59.91 98 TYR A N 1
ATOM 787 C CA . TYR A 1 98 ? -0.903 3.132 26.973 1.00 59.91 98 TYR A CA 1
ATOM 788 C C . TYR A 1 98 ? -0.147 4.433 26.729 1.00 59.91 98 TYR A C 1
ATOM 790 O O . TYR A 1 98 ? -0.719 5.311 26.043 1.00 59.91 98 TYR A O 1
#

Foldseek 3Di:
DDDDPDDDCVVCVVVDDPVRVVVVVVVVVVVVVVQVPQAQPDPAADADSNNDHQFDPVDPVRDDDDDPDLVVVLVVVDDPDDDPVVVVVSVVVSPDDD